Protein AF-A0A520H1H2-F1 (afdb_monomer_lite)

pLDDT: mean 78.46, std 13.52, range [46.72, 97.06]

Secondary structure (DSSP, 8-state):
--SSGGG-GGGGHHHHHHHHIIIIIHHHHHHHHHHHSPPTT-TT-S---HHHHHHHH-HHHHHHHHHHHHHHHHHHHHHHHHHHHHHHHHHH--THHHHHHHHHHHTT-

Structure (mmCIF, N/CA/C/O backbone):
data_AF-A0A520H1H2-F1
#
_entry.id   AF-A0A520H1H2-F1
#
loop_
_atom_site.group_PDB
_atom_site.id
_atom_site.type_symbol
_atom_site.label_atom_id
_atom_site.label_alt_id
_atom_site.label_comp_id
_atom_site.label_asym_id
_atom_site.label_entity_id
_atom_site.label_seq_id
_atom_site.pdbx_PDB_ins_code
_atom_site.Cartn_x
_atom_site.Cartn_y
_atom_site.Cartn_z
_atom_site.occupancy
_atom_site.B_iso_or_equiv
_atom_site.auth_seq_id
_atom_site.auth_comp_id
_atom_site.auth_asym_id
_atom_site.auth_atom_id
_atom_site.pdbx_PDB_model_num
ATOM 1 N N . MET A 1 1 ? 33.487 -1.080 25.317 1.00 48.78 1 MET A N 1
ATOM 2 C CA . MET A 1 1 ? 32.696 -0.129 24.495 1.00 48.78 1 MET A CA 1
ATOM 3 C C . MET A 1 1 ? 31.433 -0.742 23.861 1.00 48.78 1 MET A C 1
ATOM 5 O O . MET A 1 1 ? 30.729 -0.046 23.149 1.00 48.78 1 MET A O 1
ATOM 9 N N . THR A 1 2 ? 31.072 -1.994 24.159 1.00 55.12 2 THR A N 1
ATOM 10 C CA . THR A 1 2 ? 29.947 -2.734 23.543 1.00 55.12 2 THR A CA 1
ATOM 11 C C . THR A 1 2 ? 28.585 -2.552 24.231 1.00 55.12 2 THR A C 1
ATOM 13 O O . THR A 1 2 ? 27.557 -2.856 23.642 1.00 55.12 2 THR A O 1
ATOM 16 N N . ALA A 1 3 ? 28.541 -2.008 25.452 1.00 54.06 3 ALA A N 1
ATOM 17 C CA . ALA A 1 3 ? 27.307 -1.938 26.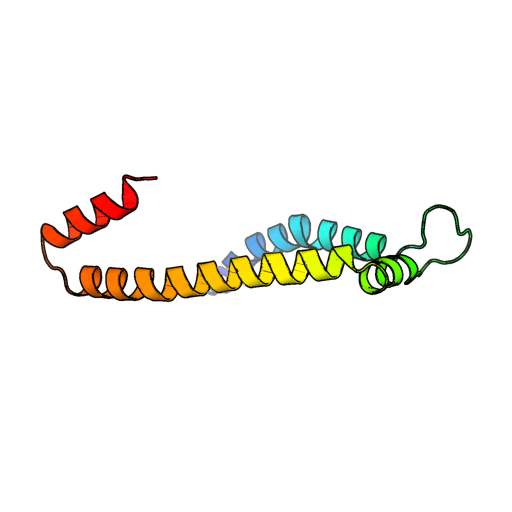246 1.00 54.06 3 ALA A CA 1
ATOM 18 C C . ALA A 1 3 ? 26.368 -0.759 25.900 1.00 54.06 3 ALA A C 1
ATOM 20 O O . ALA A 1 3 ? 25.220 -0.753 26.335 1.00 54.06 3 ALA A O 1
ATOM 21 N N . ARG A 1 4 ? 26.824 0.244 25.128 1.00 54.00 4 ARG A N 1
ATOM 22 C CA . ARG A 1 4 ? 25.977 1.384 24.704 1.00 54.00 4 ARG A CA 1
ATOM 23 C C . ARG A 1 4 ? 25.134 1.094 23.460 1.00 54.00 4 ARG A C 1
ATOM 25 O O . ARG A 1 4 ? 24.080 1.693 23.311 1.00 54.00 4 ARG A O 1
A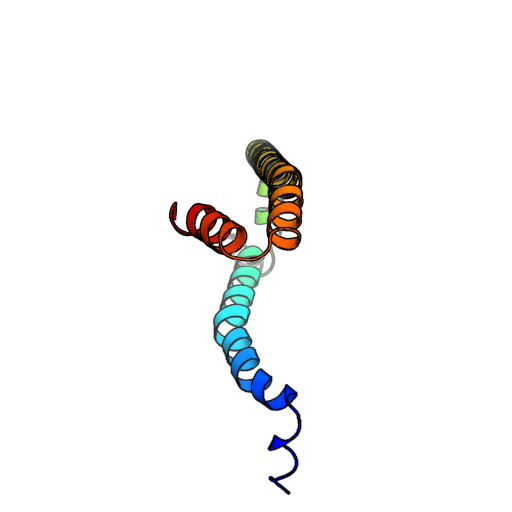TOM 32 N N . VAL A 1 5 ? 25.564 0.155 22.618 1.00 56.53 5 VAL A N 1
ATOM 33 C CA . VAL A 1 5 ? 24.901 -0.189 21.346 1.00 56.53 5 VAL A CA 1
ATOM 34 C C . VAL A 1 5 ? 23.539 -0.864 21.571 1.00 56.53 5 VAL A C 1
ATOM 36 O O . VAL A 1 5 ? 22.635 -0.727 20.761 1.00 56.53 5 VAL A O 1
ATOM 39 N N . LEU A 1 6 ? 23.349 -1.524 22.719 1.00 55.91 6 LEU A N 1
ATOM 40 C CA . LEU A 1 6 ? 22.105 -2.216 23.085 1.00 55.91 6 LEU A CA 1
ATOM 41 C C . LEU A 1 6 ? 20.995 -1.289 23.615 1.00 55.91 6 LEU A C 1
ATOM 43 O O . LEU A 1 6 ? 19.931 -1.775 23.989 1.00 55.91 6 LEU A O 1
ATOM 47 N N . ARG A 1 7 ? 21.235 0.027 23.700 1.00 60.72 7 ARG A N 1
ATOM 48 C CA . ARG A 1 7 ? 20.259 0.997 24.228 1.00 60.72 7 ARG A CA 1
ATOM 49 C C . ARG A 1 7 ? 19.490 1.754 23.146 1.00 60.72 7 ARG A C 1
ATOM 51 O O . ARG A 1 7 ? 18.458 2.332 23.469 1.00 60.72 7 ARG A O 1
ATOM 58 N N . ASP A 1 8 ? 19.957 1.721 21.898 1.00 68.56 8 ASP A N 1
ATOM 59 C CA . ASP A 1 8 ? 19.261 2.336 20.773 1.00 68.56 8 ASP A CA 1
ATOM 60 C C . ASP A 1 8 ? 18.353 1.305 20.081 1.00 68.56 8 ASP A C 1
ATOM 62 O O . ASP A 1 8 ? 18.859 0.361 19.465 1.00 68.56 8 ASP A O 1
ATOM 66 N N . PRO A 1 9 ? 17.016 1.470 20.119 1.00 70.12 9 PRO A N 1
ATOM 67 C CA . PRO A 1 9 ? 16.081 0.562 19.445 1.00 70.12 9 PRO A CA 1
ATOM 68 C C . PRO A 1 9 ? 16.317 0.465 17.926 1.00 70.12 9 PRO A C 1
ATOM 70 O O . PRO A 1 9 ? 15.882 -0.494 17.293 1.00 70.12 9 PRO A O 1
ATOM 73 N N . ALA A 1 10 ? 17.067 1.405 17.342 1.00 76.75 10 ALA A N 1
ATOM 74 C CA . ALA A 1 10 ? 17.503 1.366 15.951 1.00 76.75 10 ALA A CA 1
ATOM 75 C C . ALA A 1 10 ? 18.418 0.169 15.625 1.00 76.7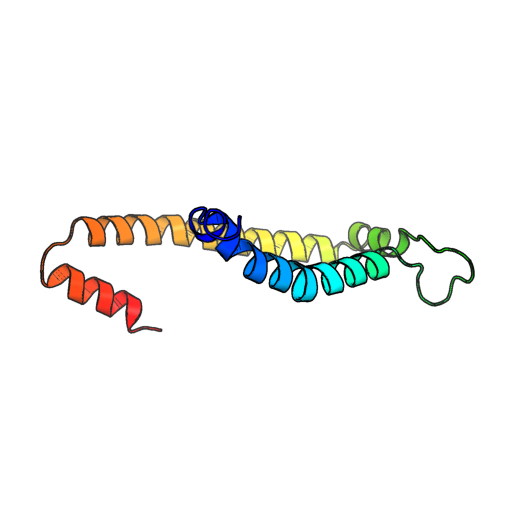5 10 ALA A C 1
ATOM 77 O O . ALA A 1 10 ? 18.407 -0.310 14.492 1.00 76.75 10 ALA A O 1
ATOM 78 N N . TRP A 1 11 ? 19.174 -0.368 16.591 1.00 81.00 11 TRP A N 1
ATOM 79 C CA . TRP A 1 11 ? 20.072 -1.500 16.327 1.00 81.00 11 TRP A CA 1
ATOM 80 C C . TRP A 1 11 ? 19.320 -2.825 16.113 1.00 81.00 11 TRP A C 1
ATOM 82 O O . TRP A 1 11 ? 19.818 -3.712 15.423 1.00 81.00 11 TRP A O 1
ATOM 92 N N . LEU A 1 12 ? 18.085 -2.942 16.626 1.00 80.56 12 LEU A N 1
ATOM 93 C CA . LEU A 1 12 ? 17.193 -4.072 16.329 1.00 80.56 12 LEU A CA 1
ATOM 94 C C . LEU A 1 12 ? 16.665 -4.049 14.885 1.00 80.56 12 LEU A C 1
ATOM 96 O O . LEU A 1 12 ? 16.287 -5.095 14.362 1.00 80.56 12 LEU A O 1
ATOM 100 N N . LEU A 1 13 ? 16.652 -2.885 14.228 1.00 84.94 13 LEU A N 1
ATOM 101 C CA . LEU A 1 13 ? 16.216 -2.760 12.834 1.00 84.94 13 LEU A CA 1
ATOM 102 C C . LEU A 1 13 ? 17.289 -3.226 11.848 1.00 84.94 13 LEU A C 1
ATOM 104 O O . LEU A 1 13 ? 16.957 -3.613 10.733 1.00 84.94 13 LEU A O 1
ATOM 108 N N . VAL A 1 14 ? 18.562 -3.235 12.252 1.00 90.25 14 VAL A N 1
ATOM 109 C CA . VAL A 1 14 ? 19.694 -3.623 11.398 1.00 90.25 14 VAL A CA 1
ATOM 110 C C . VAL A 1 14 ? 19.531 -5.026 10.790 1.00 90.25 14 VAL A C 1
ATOM 112 O O . VAL A 1 14 ? 19.624 -5.125 9.568 1.00 90.25 14 VAL A O 1
ATOM 115 N N . PRO A 1 15 ? 19.244 -6.108 11.547 1.00 89.00 15 PRO A N 1
ATOM 116 C CA . PRO A 1 15 ? 19.061 -7.434 10.952 1.00 89.00 15 PRO A CA 1
ATOM 117 C C . PRO A 1 15 ? 17.834 -7.515 10.032 1.00 89.00 15 PRO A C 1
ATOM 119 O O . PRO A 1 15 ? 17.897 -8.173 8.997 1.00 89.00 15 PRO A O 1
ATOM 122 N N . ALA A 1 16 ? 16.744 -6.813 10.358 1.00 89.06 16 ALA A N 1
ATOM 123 C CA . ALA A 1 16 ? 15.547 -6.770 9.516 1.00 89.06 16 ALA A CA 1
ATOM 124 C C . ALA A 1 16 ? 15.803 -6.027 8.192 1.00 89.06 16 ALA A C 1
ATOM 126 O O . ALA A 1 16 ? 15.413 -6.500 7.126 1.00 89.06 16 ALA A O 1
ATOM 127 N N . LEU A 1 17 ? 16.508 -4.894 8.246 1.00 90.06 17 LEU A N 1
ATOM 128 C CA . LEU A 1 17 ? 16.905 -4.121 7.069 1.00 90.06 17 LEU A CA 1
ATOM 129 C C . LEU A 1 17 ? 17.948 -4.855 6.227 1.00 90.06 17 LEU A C 1
ATOM 131 O O . LEU A 1 17 ? 17.867 -4.810 5.005 1.00 90.06 17 LEU A O 1
ATOM 135 N N . ALA A 1 18 ? 18.895 -5.557 6.852 1.00 92.00 18 ALA A N 1
ATOM 136 C CA . ALA A 1 18 ? 19.862 -6.390 6.144 1.00 92.00 18 ALA A CA 1
ATOM 137 C C . ALA A 1 18 ? 19.168 -7.551 5.420 1.00 92.00 18 ALA A C 1
ATOM 139 O O . ALA A 1 18 ? 19.462 -7.812 4.254 1.00 92.00 18 ALA A O 1
ATOM 140 N N . PHE A 1 19 ? 18.202 -8.203 6.076 1.00 92.69 19 PHE A N 1
ATOM 141 C CA . PHE A 1 19 ? 17.393 -9.256 5.469 1.00 92.69 19 PHE A CA 1
ATOM 142 C C . PHE A 1 19 ? 16.569 -8.725 4.291 1.00 92.69 19 PHE A C 1
ATOM 144 O O . PHE A 1 19 ? 16.643 -9.282 3.199 1.00 92.69 19 PHE A O 1
ATOM 151 N N . LEU A 1 20 ? 15.843 -7.616 4.470 1.00 93.50 20 LEU A N 1
ATOM 152 C CA . LEU A 1 20 ? 15.080 -6.988 3.389 1.00 93.50 20 LEU A CA 1
ATOM 153 C C . LEU A 1 20 ? 16.003 -6.528 2.249 1.00 93.50 20 LEU A C 1
ATOM 155 O O . LEU A 1 20 ? 15.719 -6.756 1.079 1.00 93.50 20 LEU A O 1
ATOM 159 N N . GLY A 1 21 ? 17.148 -5.932 2.567 1.00 92.44 21 GLY A N 1
ATOM 160 C CA . GLY A 1 21 ? 18.122 -5.516 1.565 1.00 92.44 21 GLY A CA 1
ATOM 161 C C . GLY A 1 21 ? 18.636 -6.688 0.735 1.00 92.44 21 GLY A C 1
ATOM 162 O O . GLY A 1 21 ? 18.640 -6.632 -0.492 1.00 92.44 21 GLY A O 1
ATOM 163 N N . PHE A 1 22 ? 19.008 -7.784 1.385 1.00 93.31 22 PHE A N 1
ATOM 164 C CA . PHE A 1 22 ? 19.542 -8.942 0.684 1.00 93.31 22 PHE A CA 1
ATOM 165 C C . PHE A 1 22 ? 18.462 -9.706 -0.092 1.00 93.31 22 PHE A C 1
ATOM 167 O O . PHE A 1 22 ? 18.624 -9.964 -1.278 1.00 93.31 22 PHE A O 1
ATOM 174 N N . PHE A 1 23 ? 17.338 -10.044 0.540 1.00 93.56 23 PHE A N 1
ATOM 175 C CA . PHE A 1 23 ? 16.326 -10.907 -0.075 1.00 93.56 23 PHE A CA 1
ATOM 176 C C . PHE A 1 23 ? 15.332 -10.172 -0.969 1.00 93.56 23 PHE A C 1
ATOM 178 O O . PHE A 1 23 ? 14.734 -10.806 -1.832 1.00 93.56 23 PHE A O 1
ATOM 185 N N . TYR A 1 24 ? 15.135 -8.867 -0.781 1.00 91.31 24 TYR A N 1
ATOM 186 C CA . TYR A 1 24 ? 14.187 -8.082 -1.571 1.00 91.31 24 TYR A CA 1
ATOM 187 C C . TYR A 1 24 ? 14.884 -7.082 -2.494 1.00 91.31 24 TYR A C 1
ATOM 189 O O . TYR A 1 24 ? 14.564 -7.050 -3.679 1.00 91.31 24 TYR A O 1
ATOM 197 N N . LEU A 1 25 ? 15.867 -6.301 -2.024 1.00 92.88 25 LEU A N 1
ATOM 198 C CA . LEU A 1 25 ? 16.501 -5.306 -2.907 1.00 92.88 25 LEU A CA 1
ATOM 199 C C . LEU A 1 25 ? 17.389 -5.940 -3.984 1.00 92.88 25 LEU A C 1
ATOM 201 O O . LEU A 1 25 ? 17.406 -5.421 -5.097 1.00 92.88 25 LEU A O 1
ATOM 205 N N . LEU A 1 26 ? 18.088 -7.049 -3.706 1.00 90.50 26 LEU A N 1
ATOM 206 C CA . LEU A 1 26 ? 18.880 -7.739 -4.737 1.00 90.50 26 LEU A CA 1
ATOM 207 C C . LEU A 1 26 ? 18.035 -8.231 -5.924 1.00 90.50 26 LEU A C 1
ATOM 209 O O . LEU A 1 26 ? 18.368 -7.849 -7.048 1.00 90.50 26 LEU A O 1
ATOM 213 N N . PRO A 1 27 ? 16.952 -9.017 -5.744 1.00 90.44 27 PRO A N 1
ATOM 214 C CA . PRO A 1 27 ? 16.145 -9.449 -6.884 1.00 90.44 27 PRO A CA 1
ATOM 215 C C . PRO A 1 27 ? 15.454 -8.274 -7.572 1.00 90.44 27 PRO A C 1
ATOM 217 O O . PRO A 1 27 ? 15.294 -8.293 -8.785 1.00 90.44 27 PRO A O 1
ATOM 220 N N . LEU A 1 28 ? 15.090 -7.223 -6.834 1.00 90.06 28 LEU A N 1
ATOM 221 C CA . LEU A 1 28 ? 14.481 -6.029 -7.419 1.00 90.06 28 LEU A CA 1
ATOM 222 C C . LEU A 1 28 ? 15.483 -5.264 -8.295 1.00 90.06 28 LEU A C 1
ATOM 224 O O . LEU A 1 28 ? 15.138 -4.841 -9.395 1.00 90.06 28 LEU A O 1
ATOM 228 N N . ALA A 1 29 ? 16.739 -5.147 -7.860 1.00 88.50 29 ALA A N 1
ATOM 229 C CA . ALA A 1 29 ? 17.810 -4.573 -8.668 1.00 88.50 29 ALA A CA 1
ATOM 230 C C . ALA A 1 29 ? 18.084 -5.403 -9.930 1.00 88.50 29 ALA A C 1
ATOM 232 O O . ALA A 1 29 ? 18.302 -4.832 -10.997 1.00 88.50 29 ALA A O 1
ATOM 233 N N . ASP A 1 30 ? 18.045 -6.732 -9.828 1.00 85.94 30 ASP A N 1
ATOM 234 C CA . ASP A 1 30 ? 18.203 -7.619 -10.983 1.00 85.94 30 ASP A CA 1
ATOM 235 C C . ASP A 1 30 ? 17.040 -7.471 -11.976 1.00 85.94 30 ASP A C 1
ATOM 237 O O . ASP A 1 30 ? 17.243 -7.317 -13.179 1.00 85.94 30 ASP A O 1
ATOM 241 N N . LEU A 1 31 ? 15.816 -7.370 -11.460 1.00 86.94 31 LEU A N 1
ATOM 242 C CA . LEU A 1 31 ? 14.610 -7.144 -12.253 1.00 86.94 31 LEU A CA 1
ATOM 243 C C . LEU A 1 31 ? 14.630 -5.776 -12.958 1.00 86.94 31 LEU A C 1
ATOM 245 O O . LEU A 1 31 ? 14.219 -5.666 -14.113 1.00 86.94 31 LEU A O 1
ATOM 249 N N . LEU A 1 32 ? 15.169 -4.740 -12.308 1.00 84.31 32 LEU A N 1
ATOM 250 C CA . LEU A 1 32 ? 15.392 -3.428 -12.926 1.00 84.31 32 LEU A CA 1
ATOM 251 C C . LEU A 1 32 ? 16.456 -3.479 -14.026 1.00 84.31 32 LEU A C 1
ATOM 253 O O . LEU A 1 32 ? 16.266 -2.871 -15.077 1.00 84.31 32 LEU A O 1
ATOM 257 N N . ARG A 1 33 ? 17.553 -4.216 -13.812 1.00 82.50 33 ARG A N 1
ATOM 258 C CA . ARG A 1 33 ? 18.574 -4.428 -14.848 1.00 82.50 33 ARG A CA 1
ATOM 259 C C . ARG A 1 33 ? 17.978 -5.137 -16.058 1.00 82.50 33 ARG A C 1
ATOM 261 O O . ARG A 1 33 ? 18.192 -4.680 -17.172 1.00 82.50 33 ARG A O 1
ATOM 268 N N . LEU A 1 34 ? 17.187 -6.187 -15.842 1.00 80.94 34 LEU A N 1
ATOM 269 C CA . LEU A 1 34 ? 16.493 -6.922 -16.904 1.00 80.94 34 LEU A CA 1
ATOM 270 C C . LEU A 1 34 ? 15.482 -6.055 -17.665 1.00 80.94 34 LEU A C 1
ATOM 272 O O . LEU A 1 34 ? 15.364 -6.190 -18.875 1.00 80.94 34 LEU A O 1
ATOM 276 N N . SER A 1 35 ? 14.785 -5.146 -16.977 1.00 74.44 35 SER A N 1
ATOM 277 C CA . SER A 1 35 ? 13.823 -4.214 -17.589 1.00 74.44 35 SER A CA 1
ATOM 278 C C . SER A 1 35 ? 14.467 -3.254 -18.603 1.00 74.44 35 SER A C 1
ATOM 280 O O . SER A 1 35 ? 13.822 -2.809 -19.551 1.00 74.44 35 SER A O 1
ATOM 282 N N . VAL A 1 36 ? 15.749 -2.939 -18.398 1.00 73.44 36 VAL A N 1
ATOM 283 C CA . VAL A 1 36 ? 16.521 -1.969 -19.190 1.00 73.44 36 VAL A CA 1
ATOM 284 C C . VAL A 1 36 ? 17.539 -2.653 -20.115 1.00 73.44 36 VAL A C 1
ATOM 286 O O . VAL A 1 36 ? 18.059 -2.033 -21.048 1.00 73.44 36 VAL A O 1
ATOM 289 N N . ALA A 1 37 ? 17.833 -3.931 -19.878 1.00 71.75 37 ALA A N 1
ATOM 290 C CA . ALA A 1 37 ? 18.682 -4.731 -20.744 1.00 71.75 37 ALA A CA 1
ATOM 291 C C . ALA A 1 37 ? 18.058 -4.838 -22.144 1.00 71.75 37 ALA A C 1
ATOM 293 O O . ALA A 1 37 ? 16.843 -4.958 -22.296 1.00 71.75 37 ALA A O 1
ATOM 294 N N . GLY A 1 38 ? 18.905 -4.781 -23.175 1.00 62.16 38 GLY A N 1
ATOM 295 C CA . GLY A 1 38 ? 18.486 -4.972 -24.561 1.00 62.16 38 GLY A CA 1
ATOM 296 C C . GLY A 1 38 ? 17.761 -6.299 -24.763 1.00 62.16 38 GLY A C 1
ATOM 297 O O . GLY A 1 38 ? 18.135 -7.313 -24.170 1.00 62.16 38 GLY A O 1
ATOM 298 N N . ALA A 1 39 ? 16.735 -6.296 -25.619 1.00 58.62 39 ALA A N 1
ATOM 299 C CA . ALA A 1 39 ? 16.025 -7.510 -25.997 1.00 58.62 39 ALA A CA 1
ATOM 300 C C . ALA A 1 39 ? 17.029 -8.576 -26.469 1.00 58.62 39 ALA A C 1
ATOM 302 O O . ALA A 1 39 ? 17.949 -8.274 -27.232 1.00 58.62 39 ALA A O 1
ATOM 303 N N . ALA A 1 40 ? 16.855 -9.816 -26.001 1.00 52.00 40 ALA A N 1
ATOM 304 C CA . ALA A 1 40 ? 17.732 -10.939 -26.321 1.00 52.00 40 ALA A CA 1
ATOM 305 C C . ALA A 1 40 ? 17.854 -11.111 -27.849 1.00 52.00 40 ALA A C 1
ATOM 307 O O . ALA A 1 40 ? 16.964 -11.668 -28.490 1.00 52.00 40 ALA A O 1
ATOM 308 N N . GLY A 1 41 ? 18.934 -10.582 -28.432 1.00 52.41 41 GLY A N 1
ATOM 309 C CA . GLY A 1 41 ? 19.161 -10.568 -29.880 1.00 52.41 41 GLY A CA 1
ATOM 310 C C . GLY A 1 41 ? 19.928 -9.350 -30.405 1.00 52.41 41 GLY A C 1
ATOM 311 O O . GLY A 1 41 ? 20.622 -9.479 -31.411 1.00 52.41 41 GLY A O 1
ATOM 312 N N . GLU A 1 42 ? 19.885 -8.198 -29.727 1.00 52.91 42 GLU A N 1
ATOM 313 C CA . GLU A 1 42 ? 20.671 -7.020 -30.133 1.00 52.91 42 GLU A CA 1
ATOM 314 C C . GLU A 1 42 ? 22.084 -7.086 -29.539 1.00 52.91 42 GLU A C 1
ATOM 316 O O . GLU A 1 42 ? 22.361 -6.639 -28.425 1.00 52.91 42 GLU A O 1
ATOM 321 N N . ALA A 1 43 ? 22.997 -7.706 -30.288 1.00 46.72 43 ALA A N 1
ATOM 322 C CA . ALA A 1 43 ? 24.413 -7.763 -29.953 1.00 46.72 43 ALA A CA 1
ATOM 323 C C . ALA A 1 43 ? 25.022 -6.345 -29.938 1.00 46.72 43 ALA A C 1
ATOM 325 O O . ALA A 1 43 ? 25.440 -5.832 -30.972 1.00 46.72 43 ALA A O 1
ATOM 326 N N . GLY A 1 44 ? 25.075 -5.709 -28.763 1.00 52.81 44 GLY A N 1
ATOM 327 C CA . GLY A 1 44 ? 25.858 -4.485 -28.543 1.00 52.81 44 GLY A CA 1
ATOM 328 C C . GLY A 1 44 ? 25.207 -3.399 -27.683 1.00 52.81 44 GLY A C 1
ATOM 329 O O . GLY A 1 44 ? 25.913 -2.500 -27.227 1.00 52.81 44 GLY A O 1
ATOM 330 N N . THR A 1 45 ? 23.906 -3.469 -27.400 1.00 55.78 45 THR A N 1
ATOM 331 C CA . THR A 1 45 ? 23.203 -2.442 -26.612 1.00 55.78 45 THR A CA 1
ATOM 332 C C . THR A 1 45 ? 22.938 -2.926 -25.188 1.00 55.78 45 THR A C 1
ATOM 334 O O . THR A 1 45 ? 21.967 -3.621 -24.903 1.00 55.78 45 THR A O 1
ATOM 337 N N . TRP A 1 46 ? 23.812 -2.524 -24.265 1.00 56.53 46 TRP A N 1
ATOM 338 C CA . TRP A 1 46 ? 23.686 -2.739 -22.815 1.00 56.53 46 TRP A CA 1
ATOM 339 C C . TRP A 1 46 ? 22.520 -1.956 -22.177 1.00 56.53 46 TRP A C 1
ATOM 341 O O . TRP A 1 46 ? 22.221 -2.151 -21.002 1.00 56.53 46 TRP A O 1
ATOM 351 N N . PHE A 1 47 ? 21.855 -1.092 -22.949 1.00 60.03 47 PHE A N 1
ATOM 352 C CA . PHE A 1 47 ? 20.723 -0.271 -22.538 1.00 60.03 47 PHE A CA 1
ATOM 353 C C . PHE A 1 47 ? 19.729 -0.156 -23.704 1.00 60.03 47 PHE A C 1
ATOM 355 O O . PHE A 1 47 ? 20.108 0.313 -24.779 1.00 60.03 47 PHE A O 1
ATOM 362 N N . SER A 1 48 ? 18.476 -0.576 -23.511 1.00 67.12 48 SER A N 1
ATOM 363 C CA . SER A 1 48 ? 17.396 -0.411 -24.493 1.00 67.12 48 SER A CA 1
ATOM 364 C C . SER A 1 48 ? 16.096 0.009 -23.815 1.00 67.12 48 SER A C 1
ATOM 366 O O . SER A 1 48 ? 15.659 -0.577 -22.830 1.00 67.12 48 SER A O 1
ATOM 368 N N . LEU A 1 49 ? 15.446 1.027 -24.378 1.00 69.06 49 LEU A N 1
ATOM 369 C CA . LEU A 1 49 ? 14.131 1.515 -23.951 1.00 69.06 49 LEU A CA 1
ATOM 370 C C . LEU A 1 49 ? 12.983 0.873 -24.751 1.00 69.06 49 LEU A C 1
ATOM 372 O O . LEU A 1 49 ? 11.817 1.196 -24.521 1.00 69.06 49 LEU A O 1
ATOM 376 N N . ALA A 1 50 ? 13.285 -0.066 -25.655 1.00 67.12 50 ALA A N 1
ATOM 377 C CA . ALA A 1 50 ? 12.297 -0.713 -26.522 1.00 67.12 50 ALA A CA 1
ATOM 378 C C . ALA A 1 50 ? 11.206 -1.469 -25.734 1.00 67.12 50 ALA A C 1
ATOM 380 O O . ALA A 1 50 ? 10.055 -1.561 -26.168 1.00 67.12 50 ALA A O 1
ATOM 381 N N . HIS A 1 51 ? 11.537 -1.979 -24.540 1.00 67.38 51 HIS A N 1
ATOM 382 C CA . HIS A 1 51 ? 10.567 -2.602 -23.636 1.00 67.38 51 HIS A CA 1
ATOM 383 C C . HIS A 1 51 ? 9.529 -1.603 -23.107 1.00 67.38 51 HIS A C 1
ATOM 385 O O . HIS A 1 51 ? 8.354 -1.952 -22.990 1.00 67.38 51 HIS A O 1
ATOM 391 N N . PHE A 1 52 ? 9.928 -0.354 -22.858 1.00 68.25 52 PHE A N 1
ATOM 392 C CA . PHE A 1 52 ? 9.023 0.706 -22.415 1.00 68.25 52 PHE A CA 1
ATOM 393 C C . PHE A 1 52 ? 8.164 1.238 -23.564 1.00 68.25 52 PHE A C 1
ATOM 395 O O . PHE A 1 52 ? 6.980 1.502 -23.368 1.00 68.25 52 PHE A O 1
ATOM 402 N N . GLU A 1 53 ? 8.702 1.323 -24.780 1.00 68.38 53 GLU A N 1
ATOM 403 C CA . GLU A 1 53 ? 7.949 1.800 -25.947 1.00 68.38 53 GLU A CA 1
ATOM 404 C C . GLU A 1 53 ? 6.729 0.914 -26.259 1.00 68.38 53 GLU A C 1
ATOM 406 O O . GLU A 1 53 ? 5.645 1.425 -26.552 1.00 68.38 53 GLU A O 1
ATOM 411 N N . ARG A 1 54 ? 6.842 -0.412 -26.088 1.00 66.50 54 ARG A N 1
ATOM 412 C CA . ARG A 1 54 ? 5.692 -1.336 -26.191 1.00 66.50 54 ARG A CA 1
ATOM 413 C C . ARG A 1 54 ? 4.601 -1.074 -25.152 1.00 66.50 54 ARG A C 1
ATOM 415 O O . ARG A 1 54 ? 3.426 -1.252 -25.457 1.00 66.50 54 ARG A O 1
ATOM 422 N N . VAL A 1 55 ? 4.970 -0.654 -23.943 1.00 65.69 55 VAL A N 1
ATOM 423 C CA . VAL A 1 55 ? 4.006 -0.363 -22.869 1.00 65.69 55 VAL A CA 1
ATOM 424 C C . VAL A 1 55 ? 3.168 0.872 -23.205 1.00 65.69 55 VAL A C 1
ATOM 426 O O . VAL A 1 55 ? 1.967 0.879 -22.942 1.00 65.69 55 VAL A O 1
ATOM 429 N N . PHE A 1 56 ? 3.772 1.890 -23.824 1.00 66.38 56 PHE A N 1
ATOM 430 C CA . PHE A 1 56 ? 3.080 3.135 -24.180 1.00 66.38 56 PHE A CA 1
ATOM 431 C C . PHE A 1 56 ? 2.370 3.090 -25.540 1.00 66.38 56 PHE A C 1
ATOM 433 O O . PHE A 1 56 ? 1.387 3.801 -25.733 1.00 66.38 56 PHE A O 1
ATOM 440 N N . SER A 1 57 ? 2.827 2.254 -26.475 1.00 67.56 57 SER A N 1
ATOM 441 C CA . SER A 1 57 ? 2.248 2.157 -27.826 1.00 67.56 57 SER A CA 1
ATOM 442 C C . SER A 1 57 ? 1.047 1.213 -27.932 1.00 67.56 57 SER A C 1
ATOM 444 O O . SER A 1 57 ? 0.274 1.324 -28.882 1.00 67.56 57 SER A O 1
ATOM 446 N N . VAL A 1 58 ? 0.855 0.295 -26.976 1.00 73.50 58 VAL A N 1
ATOM 447 C CA . VAL A 1 58 ? -0.210 -0.718 -27.030 1.00 73.50 58 VAL A CA 1
ATOM 448 C C . VAL A 1 58 ? -1.408 -0.304 -26.149 1.00 73.50 58 VAL A C 1
ATOM 450 O O . VAL A 1 58 ? -1.330 -0.385 -24.919 1.00 73.50 58 VAL A O 1
ATOM 453 N N . PRO A 1 59 ? -2.572 0.049 -26.741 1.00 71.62 59 PRO A N 1
ATOM 454 C CA . PRO A 1 59 ? -3.742 0.559 -26.009 1.00 71.62 59 PRO A CA 1
ATOM 455 C C . PRO A 1 59 ? -4.306 -0.404 -24.952 1.00 71.62 59 PRO A C 1
ATOM 457 O O . PRO A 1 59 ? -4.966 0.014 -24.000 1.00 71.62 59 PRO A O 1
ATOM 460 N N . LEU A 1 60 ? -4.055 -1.707 -25.108 1.00 77.31 60 LEU A N 1
ATOM 461 C CA . LEU A 1 60 ? -4.507 -2.748 -24.185 1.00 77.31 60 LEU A CA 1
ATOM 462 C C . LEU A 1 60 ? -3.913 -2.582 -22.774 1.00 77.31 60 LEU A C 1
ATOM 464 O O . LEU A 1 60 ? -4.629 -2.771 -21.786 1.00 77.31 60 LEU A O 1
ATOM 468 N N . TYR A 1 61 ? -2.631 -2.212 -22.664 1.00 77.50 61 TYR A N 1
ATOM 469 C CA . TYR A 1 61 ? -1.981 -2.012 -21.363 1.00 77.50 61 TYR A CA 1
ATOM 470 C C . TYR A 1 61 ? -2.588 -0.819 -20.635 1.00 77.50 61 TYR A C 1
ATOM 472 O O . TYR A 1 61 ? -2.889 -0.911 -19.446 1.00 77.50 61 TYR A O 1
ATOM 480 N N . TRP A 1 62 ? -2.856 0.264 -21.366 1.00 81.81 62 TRP A N 1
ATOM 481 C CA . TRP A 1 62 ? -3.457 1.465 -20.800 1.00 81.81 62 TRP A CA 1
ATOM 482 C C . TRP A 1 62 ? -4.889 1.230 -20.319 1.00 81.81 62 TRP A C 1
ATOM 484 O O . TRP A 1 62 ? -5.236 1.584 -19.193 1.00 81.81 62 TRP A O 1
ATOM 494 N N . ASN A 1 63 ? -5.703 0.541 -21.123 1.00 83.25 63 ASN A N 1
ATOM 495 C CA . ASN A 1 63 ? -7.064 0.176 -20.727 1.00 83.25 63 ASN A CA 1
ATOM 496 C C . ASN A 1 63 ? -7.081 -0.741 -19.500 1.00 83.25 63 ASN A C 1
ATOM 498 O O . ASN A 1 63 ? -7.910 -0.568 -18.607 1.00 83.25 63 ASN A O 1
ATOM 502 N N . SER A 1 64 ? -6.150 -1.693 -19.427 1.00 86.06 64 SER A N 1
ATOM 503 C CA . SER A 1 64 ? -6.034 -2.584 -18.271 1.00 86.06 64 SER A CA 1
ATOM 504 C C . SER A 1 64 ? -5.615 -1.817 -17.017 1.00 86.06 64 SER A C 1
ATOM 506 O O . SER A 1 64 ? -6.224 -2.014 -15.969 1.00 86.06 64 SER A O 1
ATOM 508 N N . LEU A 1 65 ? -4.646 -0.901 -17.133 1.00 87.25 65 LEU A N 1
ATOM 509 C CA . LEU A 1 65 ? -4.176 -0.055 -16.033 1.00 87.25 65 LEU A CA 1
ATOM 510 C C . LEU A 1 65 ? -5.289 0.851 -15.493 1.00 87.25 65 LEU A C 1
ATOM 512 O O . LEU A 1 65 ? -5.513 0.911 -14.287 1.00 87.25 65 LEU A O 1
ATOM 516 N N . LEU A 1 66 ? -6.019 1.532 -16.377 1.00 89.50 66 LEU A N 1
ATOM 517 C CA . LEU A 1 66 ? -7.122 2.403 -15.972 1.00 89.50 66 LEU A CA 1
ATOM 518 C C . LEU A 1 66 ? -8.267 1.610 -15.343 1.00 89.50 66 LEU A C 1
ATOM 520 O O . LEU A 1 66 ? -8.866 2.056 -14.364 1.00 89.50 66 LEU A O 1
ATOM 524 N N . ARG A 1 67 ? -8.556 0.413 -15.864 1.00 90.44 67 ARG A N 1
ATOM 525 C CA . ARG A 1 67 ? -9.597 -0.452 -15.308 1.00 90.44 67 ARG A CA 1
ATOM 526 C C . ARG A 1 67 ? -9.229 -0.960 -13.919 1.00 90.44 67 ARG A C 1
ATOM 528 O O . ARG A 1 67 ? -10.068 -0.903 -13.024 1.00 90.44 67 ARG A O 1
ATOM 535 N N . THR A 1 68 ? -8.003 -1.439 -13.715 1.00 92.69 68 THR A N 1
ATOM 536 C CA . THR A 1 68 ? -7.554 -1.897 -12.391 1.00 92.69 68 THR A CA 1
ATOM 537 C C . THR A 1 68 ? -7.480 -0.743 -11.404 1.00 92.69 68 THR A C 1
ATOM 539 O O . THR A 1 68 ? -7.948 -0.894 -10.278 1.00 92.69 68 THR A O 1
ATOM 542 N N . PHE A 1 69 ? -6.988 0.420 -11.831 1.00 94.81 69 PHE A N 1
ATOM 543 C CA . PHE A 1 69 ? -6.958 1.619 -10.999 1.00 94.81 69 PHE A CA 1
ATOM 544 C C . PHE A 1 69 ? -8.368 2.068 -10.600 1.00 94.81 69 PHE A C 1
ATOM 546 O O . PHE A 1 69 ? -8.613 2.340 -9.429 1.00 94.81 69 PHE A O 1
ATOM 553 N N . GLY A 1 70 ? -9.319 2.067 -11.539 1.00 95.25 70 GLY A N 1
ATOM 554 C CA . GLY A 1 70 ? -10.721 2.380 -11.264 1.00 95.25 70 GLY A CA 1
ATOM 555 C C . GLY A 1 70 ? -11.363 1.405 -10.275 1.00 95.25 70 GLY A C 1
ATOM 556 O O . GLY A 1 70 ? -12.034 1.837 -9.339 1.00 95.25 70 GLY A O 1
ATOM 557 N N . ILE A 1 71 ? -11.110 0.100 -10.425 1.00 95.38 71 ILE A N 1
ATOM 558 C CA . ILE A 1 71 ? -11.578 -0.918 -9.471 1.00 95.38 71 ILE A CA 1
ATOM 559 C C . ILE A 1 71 ? -10.951 -0.686 -8.093 1.00 95.38 71 ILE A C 1
ATOM 561 O O . ILE A 1 71 ? -11.674 -0.640 -7.102 1.00 95.38 71 ILE A O 1
ATOM 565 N N . ALA A 1 72 ? -9.631 -0.504 -8.018 1.00 96.19 72 ALA A N 1
ATOM 566 C CA . ALA A 1 72 ? -8.923 -0.290 -6.759 1.00 96.19 72 ALA A CA 1
ATOM 567 C C . ALA A 1 72 ? -9.396 0.985 -6.047 1.00 96.19 72 ALA A C 1
ATOM 569 O O . ALA A 1 72 ? -9.653 0.955 -4.846 1.00 96.19 72 ALA A O 1
ATOM 570 N N . ALA A 1 73 ? -9.578 2.082 -6.785 1.00 96.56 73 ALA A N 1
ATOM 571 C CA . ALA A 1 73 ? -10.113 3.331 -6.256 1.00 96.56 73 ALA A CA 1
ATOM 572 C C . ALA A 1 73 ? -11.559 3.169 -5.766 1.00 96.56 73 ALA A C 1
ATOM 574 O O . ALA A 1 73 ? -11.890 3.638 -4.678 1.00 96.56 73 ALA A O 1
ATOM 575 N N . GLY A 1 74 ? -12.403 2.462 -6.523 1.00 97.06 74 GLY A N 1
ATOM 576 C CA . GLY A 1 74 ? -13.771 2.144 -6.116 1.00 97.06 74 GLY A CA 1
ATOM 577 C C . GLY A 1 74 ? -13.808 1.322 -4.828 1.00 97.06 74 GLY A C 1
ATOM 578 O O . GLY A 1 74 ? -14.498 1.691 -3.882 1.00 97.06 74 GLY A O 1
ATOM 579 N N . VAL A 1 75 ? -13.010 0.255 -4.750 1.00 96.12 75 VAL A N 1
ATOM 580 C CA . VAL A 1 75 ? -12.883 -0.572 -3.541 1.00 96.12 75 VAL A CA 1
ATOM 581 C C . VAL A 1 75 ? -12.367 0.257 -2.367 1.00 96.12 75 VAL A C 1
ATOM 583 O O . VAL A 1 75 ? -12.975 0.222 -1.304 1.00 96.12 75 VAL A O 1
ATOM 586 N N . ALA A 1 76 ? -11.310 1.053 -2.547 1.00 95.00 76 ALA A N 1
ATOM 587 C CA . ALA A 1 76 ? -10.769 1.911 -1.495 1.00 95.00 76 ALA A CA 1
ATOM 588 C C . ALA A 1 76 ? -11.812 2.914 -0.975 1.00 95.00 76 ALA A C 1
ATOM 590 O O . ALA A 1 76 ? -11.957 3.076 0.237 1.00 95.00 76 ALA A O 1
ATOM 591 N N . ALA A 1 77 ? -12.579 3.538 -1.872 1.00 96.75 77 ALA A N 1
ATOM 592 C CA . ALA A 1 77 ? -13.650 4.459 -1.509 1.00 96.75 77 ALA A CA 1
ATOM 593 C C . ALA A 1 77 ? -14.773 3.755 -0.736 1.00 96.75 77 ALA A C 1
ATOM 595 O O . ALA A 1 77 ? -15.215 4.269 0.287 1.00 96.75 77 ALA A O 1
ATOM 596 N N . LEU A 1 78 ? -15.201 2.566 -1.171 1.00 95.56 78 LEU A N 1
ATOM 597 C CA . LEU A 1 78 ? -16.219 1.782 -0.465 1.00 95.56 78 LEU A CA 1
ATOM 598 C C . LEU A 1 78 ? -15.710 1.307 0.902 1.00 95.56 78 LEU A C 1
ATOM 600 O O . LEU A 1 78 ? -16.422 1.433 1.896 1.00 95.56 78 LEU A O 1
ATOM 604 N N . CYS A 1 79 ? -14.470 0.824 0.991 1.00 92.69 79 CYS A N 1
ATOM 605 C CA . CYS A 1 79 ? -13.842 0.447 2.256 1.00 92.69 79 CYS A CA 1
ATOM 606 C C . CYS A 1 79 ? -13.727 1.638 3.208 1.00 92.69 79 CYS A C 1
ATOM 608 O O . CYS A 1 79 ? -13.979 1.482 4.398 1.00 92.69 79 CYS A O 1
ATOM 610 N N . ALA A 1 80 ? -13.393 2.829 2.714 1.00 92.25 80 ALA A N 1
ATOM 611 C CA . ALA A 1 80 ? -13.396 4.032 3.536 1.00 92.25 80 ALA A CA 1
ATOM 612 C C . ALA A 1 80 ? -14.823 4.398 3.968 1.00 92.25 80 ALA A C 1
ATOM 614 O O . ALA A 1 80 ? -15.065 4.633 5.149 1.00 92.25 80 ALA A O 1
ATOM 615 N N . LEU A 1 81 ? -15.781 4.380 3.038 1.00 95.31 81 LEU A N 1
ATOM 616 C CA . LEU A 1 81 ? -17.165 4.775 3.285 1.00 95.31 81 LEU A CA 1
ATOM 617 C C . LEU A 1 81 ? -17.886 3.847 4.265 1.00 95.31 81 LEU A C 1
ATOM 619 O O . LEU A 1 81 ? -18.660 4.336 5.077 1.00 95.31 81 LEU A O 1
ATOM 623 N N . PHE A 1 82 ? -17.644 2.537 4.208 1.00 89.75 82 PHE A N 1
ATOM 624 C CA . PHE A 1 82 ? -18.278 1.556 5.095 1.00 89.75 82 PHE A CA 1
ATOM 625 C C . PHE A 1 82 ? -17.405 1.189 6.296 1.00 89.75 82 PHE A C 1
ATOM 627 O O . PHE A 1 82 ? -17.903 1.090 7.416 1.00 89.75 82 PHE A O 1
ATOM 634 N N . GLY A 1 83 ? -16.096 1.047 6.099 1.00 87.12 83 GLY A N 1
ATOM 635 C CA . GLY A 1 83 ? -15.150 0.697 7.157 1.00 87.12 83 GLY A CA 1
ATOM 636 C C . GLY A 1 83 ? -15.039 1.788 8.220 1.00 87.12 83 GLY A C 1
ATOM 637 O O . GLY A 1 83 ? -15.081 1.489 9.415 1.00 87.12 83 GLY A O 1
ATOM 638 N N . TYR A 1 84 ? -14.994 3.061 7.819 1.00 88.69 84 TYR A N 1
ATOM 639 C CA 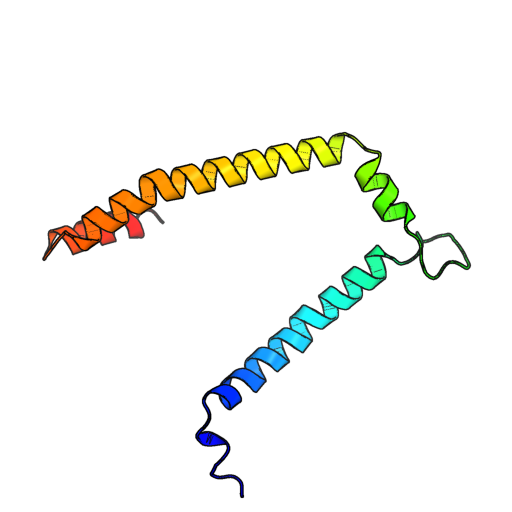. TYR A 1 84 ? -14.914 4.183 8.758 1.00 88.69 84 TYR A CA 1
ATOM 640 C C . TYR A 1 84 ? -16.118 4.283 9.718 1.00 88.69 84 TYR A C 1
ATOM 642 O O . TYR A 1 84 ? -15.893 4.317 10.933 1.00 88.69 84 TYR A O 1
ATOM 650 N N . PRO A 1 85 ? -17.391 4.273 9.263 1.00 86.06 85 PRO A N 1
ATOM 651 C CA . PRO A 1 85 ? -18.525 4.299 10.180 1.00 86.06 85 PRO A CA 1
ATOM 652 C C . PRO A 1 85 ? -18.601 3.034 11.034 1.00 86.06 85 PRO A C 1
ATOM 654 O O . PRO A 1 85 ? -18.908 3.143 12.221 1.00 86.06 85 PRO A O 1
ATOM 657 N N . THR A 1 86 ? -18.264 1.851 10.500 1.00 82.44 86 THR A N 1
ATOM 658 C CA . THR A 1 86 ? -18.206 0.636 11.332 1.00 82.44 86 THR A CA 1
ATOM 659 C C . THR A 1 86 ? -17.155 0.745 12.435 1.00 82.44 86 THR A C 1
ATOM 661 O O . THR A 1 86 ? -17.446 0.415 13.585 1.00 82.44 86 THR A O 1
ATOM 664 N N . ALA A 1 87 ? -15.973 1.293 12.139 1.00 84.94 87 ALA A N 1
ATOM 665 C CA . ALA A 1 87 ? -14.926 1.517 13.130 1.00 84.94 87 ALA A CA 1
ATOM 666 C C . ALA A 1 87 ? -15.371 2.519 14.209 1.00 84.94 87 ALA A C 1
ATOM 668 O O . ALA A 1 87 ? -15.133 2.295 15.396 1.00 84.94 87 ALA A O 1
ATOM 669 N N . LEU A 1 88 ? -16.083 3.583 13.823 1.00 85.56 88 LEU A N 1
ATOM 670 C CA . LEU A 1 88 ? -16.675 4.555 14.750 1.00 85.56 88 LEU A CA 1
ATOM 671 C C . LEU A 1 88 ? -17.749 3.937 15.654 1.00 85.56 88 LEU A C 1
ATOM 673 O O . LEU A 1 88 ? -17.774 4.217 16.854 1.00 85.56 88 LEU A O 1
ATOM 677 N N . LEU 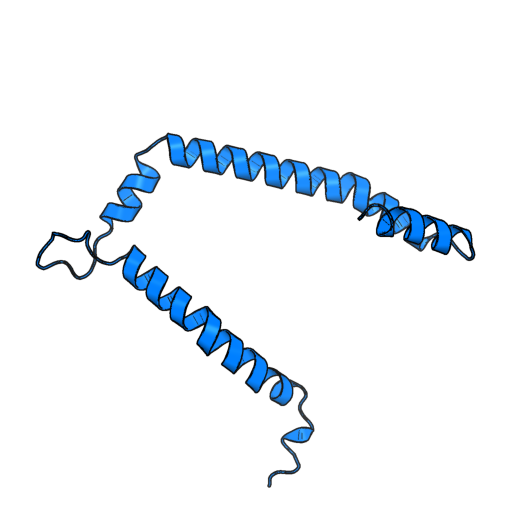A 1 89 ? -18.621 3.087 15.108 1.00 82.81 89 LEU A N 1
ATOM 678 C CA . LEU A 1 89 ? -19.643 2.375 15.882 1.00 82.81 89 LEU A CA 1
ATOM 679 C C . LEU A 1 89 ? -19.010 1.414 16.893 1.00 82.81 89 LEU A C 1
ATOM 681 O O . LEU A 1 89 ? -19.421 1.389 18.052 1.00 82.81 89 LEU A O 1
ATOM 685 N N . VAL A 1 90 ? -17.971 0.679 16.489 1.00 83.69 90 VAL A N 1
ATOM 686 C CA . VAL A 1 90 ? -17.201 -0.198 17.385 1.00 83.69 90 VAL A CA 1
ATOM 687 C C . VAL A 1 90 ? -16.467 0.608 18.457 1.00 83.69 90 VAL A C 1
ATOM 689 O O . VAL A 1 90 ? -16.438 0.190 19.613 1.00 83.69 90 VAL A O 1
ATOM 692 N N . HIS A 1 91 ? -15.909 1.770 18.106 1.00 82.88 91 HIS A N 1
ATOM 693 C CA . HIS A 1 91 ? -15.239 2.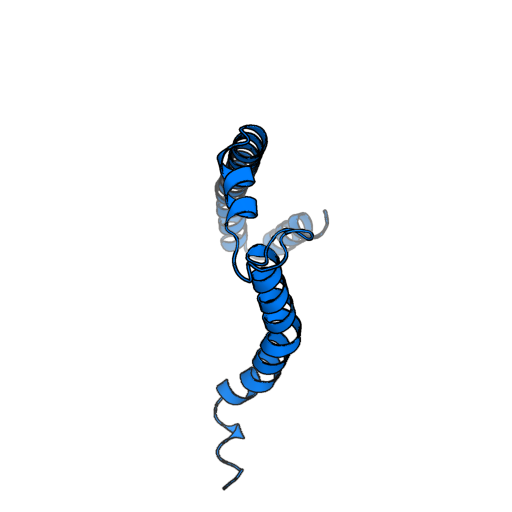655 19.059 1.00 82.88 91 HIS A CA 1
ATOM 694 C C . HIS A 1 91 ? -16.202 3.200 20.125 1.00 82.88 91 HIS A C 1
ATOM 696 O O . HIS A 1 91 ? -15.829 3.309 21.292 1.00 82.88 91 HIS A O 1
ATOM 702 N N . ARG A 1 92 ? -17.451 3.502 19.743 1.00 80.56 92 ARG A N 1
ATOM 703 C CA . ARG A 1 92 ? -18.500 3.982 20.659 1.00 80.56 92 ARG A CA 1
ATOM 704 C C . ARG A 1 92 ? -19.205 2.864 21.438 1.00 80.56 92 ARG A C 1
ATOM 706 O O . ARG A 1 92 ? -19.863 3.150 22.435 1.00 80.56 92 ARG A O 1
ATOM 713 N N . ALA A 1 93 ? -19.100 1.608 21.007 1.00 79.69 93 ALA A N 1
ATOM 714 C CA . ALA A 1 93 ? -19.717 0.474 21.686 1.00 79.69 93 ALA A CA 1
ATOM 715 C C . ALA A 1 93 ? -18.917 0.059 22.935 1.00 79.69 93 ALA A C 1
ATOM 717 O O . ALA A 1 93 ? -17.704 -0.138 22.885 1.00 79.69 93 ALA A O 1
ATOM 718 N N . THR A 1 94 ? -19.606 -0.151 24.057 1.00 73.38 94 THR A N 1
ATOM 719 C CA . THR A 1 94 ? -19.014 -0.612 25.322 1.00 73.38 94 THR A CA 1
ATOM 720 C C . THR A 1 94 ? -19.576 -1.976 25.742 1.00 73.38 94 THR A C 1
ATOM 722 O O . THR A 1 94 ? -20.696 -2.352 25.387 1.00 73.38 94 THR A O 1
ATOM 725 N N . GLY A 1 95 ? -18.772 -2.756 26.475 1.00 80.00 95 GLY A N 1
ATOM 726 C CA . GLY A 1 95 ? -19.167 -4.063 27.015 1.00 80.00 95 GLY A CA 1
ATOM 727 C C . GLY A 1 95 ? -19.397 -5.148 25.951 1.00 80.00 95 GLY A C 1
ATOM 728 O O . GLY A 1 95 ? -18.706 -5.204 24.933 1.00 80.00 95 GLY A O 1
ATOM 729 N N . GLY A 1 96 ? -20.385 -6.020 26.183 1.00 75.19 96 GLY A N 1
ATOM 730 C CA . GLY A 1 96 ? -20.641 -7.214 25.359 1.00 75.19 96 GLY A CA 1
ATOM 731 C C . GLY A 1 96 ? -21.007 -6.928 23.897 1.00 75.19 96 GLY A C 1
ATOM 732 O O . GLY A 1 96 ? -20.681 -7.721 23.018 1.00 75.19 96 GLY A O 1
ATOM 733 N N . ARG A 1 97 ? -21.594 -5.759 23.597 1.00 74.69 97 ARG A N 1
ATOM 734 C CA . ARG A 1 97 ? -21.904 -5.342 22.214 1.00 74.69 97 ARG A CA 1
ATOM 735 C C . ARG A 1 97 ? -20.646 -5.167 21.358 1.00 74.69 97 ARG A C 1
ATOM 737 O O . ARG A 1 97 ? -20.669 -5.511 20.181 1.00 74.69 97 ARG A O 1
ATOM 744 N N . ARG A 1 98 ? -19.539 -4.690 21.941 1.00 78.62 98 ARG A N 1
ATOM 745 C CA . ARG A 1 98 ? -18.249 -4.564 21.243 1.00 78.62 98 ARG A CA 1
ATOM 746 C C . ARG A 1 98 ? -17.656 -5.935 20.915 1.00 78.62 98 ARG A C 1
ATOM 748 O O . ARG A 1 98 ? -17.148 -6.120 19.817 1.00 78.62 98 ARG A O 1
ATOM 755 N N . ALA A 1 99 ? -17.764 -6.894 21.837 1.00 77.06 99 ALA A N 1
ATOM 756 C CA . ALA A 1 99 ? -17.299 -8.264 21.621 1.00 77.06 99 ALA A CA 1
ATOM 757 C C . ALA A 1 99 ? -18.089 -8.970 20.505 1.00 77.06 99 ALA A C 1
ATOM 759 O O . ALA A 1 99 ? -17.478 -9.583 19.637 1.00 77.06 99 ALA A O 1
ATOM 760 N N . VAL A 1 100 ? -19.420 -8.816 20.468 1.00 79.88 100 VAL A N 1
ATOM 761 C CA . VAL A 1 100 ? -20.267 -9.373 19.394 1.00 79.88 100 VAL A CA 1
ATOM 762 C C . VAL A 1 100 ? -19.973 -8.718 18.040 1.00 79.88 100 VAL A C 1
ATOM 764 O O . VAL A 1 100 ? -19.868 -9.428 17.047 1.00 79.88 100 VAL A O 1
ATOM 767 N N . LEU A 1 101 ? -19.786 -7.393 17.987 1.00 78.44 101 LEU A N 1
ATOM 768 C CA . LEU A 1 101 ? -19.424 -6.690 16.747 1.00 78.44 101 LEU A CA 1
ATOM 769 C C . LEU A 1 101 ? -18.053 -7.123 16.212 1.00 78.44 101 LEU A C 1
ATOM 771 O O . LEU A 1 101 ? -17.919 -7.376 15.021 1.00 78.44 101 LEU A O 1
ATOM 775 N N . LEU A 1 102 ? -17.044 -7.239 17.080 1.00 80.25 102 LEU A N 1
ATOM 776 C CA . LEU A 1 102 ? -15.718 -7.715 16.677 1.00 80.25 102 LEU A CA 1
ATOM 777 C C . LEU A 1 102 ? -15.757 -9.181 16.240 1.00 80.25 102 LEU A C 1
ATOM 779 O O . LEU A 1 102 ? -15.178 -9.511 15.212 1.00 80.25 102 LEU A O 1
ATOM 783 N N . ALA A 1 103 ? -16.480 -10.040 16.964 1.00 80.81 103 ALA A N 1
ATOM 784 C CA . ALA A 1 103 ? -16.677 -11.427 16.562 1.00 80.81 103 ALA A CA 1
ATOM 785 C C . ALA A 1 103 ? -17.358 -11.504 15.191 1.00 80.81 103 ALA A C 1
ATOM 787 O O . ALA A 1 103 ? -16.840 -12.170 14.312 1.00 80.81 103 ALA A O 1
ATOM 788 N N . ALA A 1 104 ? -18.439 -10.760 14.956 1.00 78.12 104 ALA A N 1
ATOM 789 C CA . ALA A 1 104 ? -19.143 -10.748 13.672 1.00 78.12 104 ALA A CA 1
ATOM 790 C C . ALA A 1 104 ? -18.301 -10.219 12.494 1.00 78.12 104 ALA A C 1
ATOM 792 O O . ALA A 1 104 ? -18.600 -10.557 11.355 1.00 78.12 104 ALA A O 1
ATOM 793 N N . ILE A 1 105 ? -17.270 -9.402 12.746 1.00 79.69 105 ILE A N 1
ATOM 794 C CA . ILE A 1 105 ? -16.339 -8.901 11.718 1.00 79.69 105 ILE A CA 1
ATOM 795 C C . ILE A 1 105 ? -15.175 -9.876 11.479 1.00 79.69 105 ILE A C 1
ATOM 797 O O . ILE A 1 105 ? -14.700 -9.979 10.353 1.00 79.69 105 ILE A O 1
ATOM 801 N N . VAL A 1 106 ? -14.712 -10.581 12.517 1.00 79.06 106 VAL A N 1
ATOM 802 C CA . VAL A 1 106 ? -13.542 -11.479 12.455 1.00 79.06 106 VAL A CA 1
ATOM 803 C C . VAL A 1 106 ? -13.914 -12.922 12.093 1.00 79.06 106 VAL A C 1
ATOM 805 O O . VAL A 1 106 ? -13.143 -13.574 11.402 1.00 79.06 106 VAL A O 1
ATOM 808 N N . LEU A 1 107 ? -15.083 -13.422 12.517 1.00 79.56 107 LEU A N 1
ATOM 809 C CA . LEU A 1 107 ? -15.558 -14.774 12.187 1.00 79.56 107 LEU A CA 1
ATOM 810 C C . LEU A 1 107 ? -15.841 -15.051 10.698 1.00 79.56 107 LEU A C 1
ATOM 812 O O . LEU A 1 107 ? -15.731 -16.214 10.327 1.00 79.56 107 LEU A O 1
ATOM 816 N N . PRO A 1 108 ? -16.279 -14.094 9.851 1.00 73.62 108 PRO A N 1
ATOM 817 C CA . PRO A 1 108 ? -16.603 -14.383 8.455 1.00 73.62 108 PRO A CA 1
ATOM 818 C C . PRO A 1 108 ? -15.362 -14.447 7.548 1.00 73.62 108 PRO A C 1
ATOM 820 O O . PRO A 1 108 ? -15.495 -14.289 6.335 1.00 73.62 108 PRO A O 1
ATOM 823 N N . TYR A 1 109 ? -14.177 -14.661 8.123 1.00 49.00 109 TYR A N 1
ATOM 824 C CA . TYR A 1 109 ? -12.940 -14.954 7.405 1.00 49.00 109 TYR A CA 1
ATOM 825 C C . TYR A 1 109 ? -12.575 -16.428 7.586 1.00 49.00 109 TYR A C 1
ATOM 827 O O . TYR A 1 109 ? -12.268 -17.080 6.566 1.00 49.00 109 TYR A O 1
#

Foldseek 3Di:
DPPVLVPDPVNVCVVVVVCCCVPPVVVVVVVVQVQQQDDPPPPPDSGDCVSVVCCVVDVVNVVVVVVVVVVVVVVVVVCCVPVVVLVVVLVPDDDPVNVVSVCVVPVVD

Sequence (109 aa):
MTARVLRDPAWLLVPALAFLGFFYLLPLADLLRLSVAGAAGEAGTWFSLAHFERVFSVPLYWNSLLRTFGIAAGVAALCALFGYPTALLVHRATGGRRAVLLAAIVLPY

Radius of gyration: 24.74 Å; chains: 1; bounding box: 55×20×57 Å